Protein AF-T1HVT0-F1 (afdb_monomer_lite)

Structure (mmCIF, N/CA/C/O backbone):
data_AF-T1HVT0-F1
#
_entry.id   AF-T1HVT0-F1
#
loop_
_atom_site.group_PDB
_atom_site.id
_atom_site.type_symbol
_atom_site.label_atom_id
_atom_site.label_alt_id
_atom_site.label_comp_id
_atom_site.label_asym_id
_atom_site.label_entity_id
_atom_site.label_seq_id
_atom_site.pdbx_PDB_ins_code
_atom_site.Cartn_x
_atom_site.Cartn_y
_atom_site.Cartn_z
_atom_site.occupancy
_atom_site.B_iso_or_equiv
_atom_site.auth_seq_id
_atom_site.auth_comp_id
_atom_site.auth_asym_id
_atom_site.auth_atom_id
_atom_site.pdbx_PDB_model_num
ATOM 1 N N . MET A 1 1 ? -21.522 8.593 52.910 1.00 52.03 1 MET A N 1
ATOM 2 C CA . MET A 1 1 ? -20.693 7.923 51.879 1.00 52.03 1 MET A CA 1
ATOM 3 C C . MET A 1 1 ? -21.380 7.807 50.507 1.00 52.03 1 MET A C 1
ATOM 5 O O . MET A 1 1 ? -20.717 7.378 49.577 1.00 52.03 1 MET A O 1
ATOM 9 N N . ALA A 1 2 ? -22.657 8.192 50.345 1.00 56.47 2 ALA A N 1
ATOM 10 C CA . ALA A 1 2 ? -23.423 7.984 49.105 1.00 56.47 2 ALA A CA 1
ATOM 11 C C . ALA A 1 2 ? -23.402 9.163 48.102 1.00 56.47 2 ALA A C 1
ATOM 13 O O . ALA A 1 2 ? -23.843 8.998 46.971 1.00 56.47 2 ALA A O 1
ATOM 14 N N . ASP A 1 3 ? -22.865 10.330 48.475 1.00 56.50 3 ASP A N 1
ATOM 15 C CA . ASP A 1 3 ? -22.975 11.547 47.649 1.00 56.50 3 ASP A CA 1
ATOM 16 C C . ASP A 1 3 ? -21.786 11.838 46.720 1.00 56.50 3 ASP A C 1
ATOM 18 O O . ASP A 1 3 ? -21.879 12.718 45.872 1.00 56.50 3 ASP A O 1
ATOM 22 N N . LYS A 1 4 ? -20.670 11.098 46.806 1.00 54.44 4 LYS A N 1
ATOM 23 C CA . LYS A 1 4 ? -19.489 11.353 45.948 1.00 54.44 4 LYS A CA 1
ATOM 24 C C . LYS A 1 4 ? -19.511 10.657 44.582 1.00 54.44 4 LYS A C 1
ATOM 26 O O . LYS A 1 4 ? -18.590 10.849 43.800 1.00 54.44 4 LYS A O 1
ATOM 31 N N . ALA A 1 5 ? -20.545 9.877 44.273 1.00 56.41 5 ALA A N 1
ATOM 32 C CA . ALA A 1 5 ? -20.618 9.118 43.021 1.00 56.41 5 ALA A CA 1
ATOM 33 C C . ALA A 1 5 ? -21.060 9.951 41.799 1.00 56.41 5 ALA A C 1
ATOM 35 O O . ALA A 1 5 ? -21.020 9.450 40.680 1.00 56.41 5 ALA A O 1
ATOM 36 N N . LYS A 1 6 ? -21.500 11.203 41.990 1.00 55.41 6 LYS A N 1
ATOM 37 C CA . LYS A 1 6 ? -22.095 12.031 40.923 1.00 55.41 6 LYS A CA 1
ATOM 38 C C . LYS A 1 6 ? -21.105 12.924 40.154 1.00 55.41 6 LYS A C 1
ATOM 40 O O . LYS A 1 6 ? -21.521 13.567 39.203 1.00 55.41 6 LYS A O 1
ATOM 45 N N . GLU A 1 7 ? -19.817 12.927 40.506 1.00 60.69 7 GLU A N 1
ATOM 46 C CA . GLU A 1 7 ? -18.803 13.847 39.943 1.00 60.69 7 GLU A CA 1
ATOM 47 C C . GLU A 1 7 ? -17.620 13.118 39.264 1.00 60.69 7 GLU A C 1
ATOM 49 O O . GLU A 1 7 ? -16.540 13.680 39.096 1.00 60.69 7 GLU A O 1
ATOM 54 N N . GLU A 1 8 ? -17.779 11.850 38.869 1.00 64.31 8 GLU A N 1
ATOM 55 C CA . GLU A 1 8 ? -16.759 11.136 38.087 1.00 64.31 8 GLU A CA 1
ATOM 56 C C . GLU A 1 8 ? -17.145 11.118 3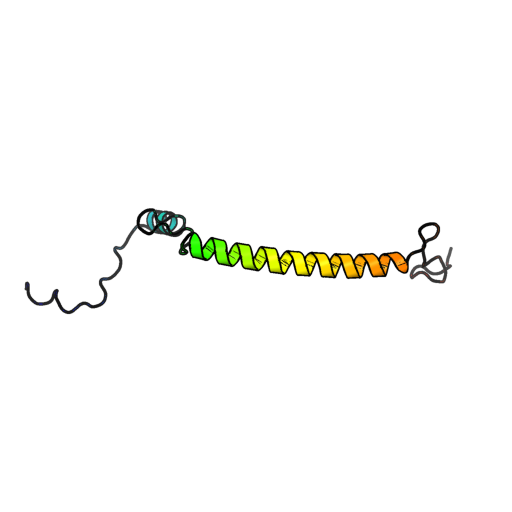6.600 1.00 64.31 8 GLU A C 1
ATOM 58 O O . GLU A 1 8 ? -17.838 10.223 36.124 1.00 64.31 8 GLU A O 1
ATOM 63 N N . PHE A 1 9 ? -16.662 12.110 35.841 1.00 71.81 9 PHE A N 1
ATOM 64 C CA . PHE A 1 9 ? -16.812 12.198 34.375 1.00 71.81 9 PHE A CA 1
ATOM 65 C C . PHE A 1 9 ? -16.175 11.008 33.623 1.00 71.81 9 PHE A C 1
ATOM 67 O O . PHE A 1 9 ? -16.460 10.773 32.451 1.00 71.81 9 PHE A O 1
ATOM 74 N N . TYR A 1 10 ? -15.313 10.237 34.294 1.00 73.06 10 TYR A N 1
ATOM 75 C CA . TYR A 1 10 ? -14.678 9.045 33.749 1.00 73.06 10 TYR A CA 1
ATOM 76 C C . TYR A 1 10 ? -14.599 7.942 34.804 1.00 73.06 10 TYR A C 1
ATOM 78 O 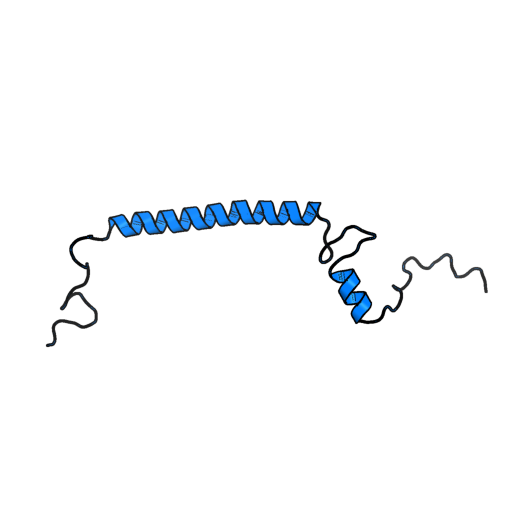O . TYR A 1 10 ? -13.780 7.991 35.722 1.00 73.06 10 TYR A O 1
ATOM 86 N N . THR A 1 11 ? -15.410 6.902 34.638 1.00 77.88 11 THR A N 1
ATOM 87 C CA . THR A 1 11 ? -15.225 5.648 35.366 1.00 77.88 11 THR A CA 1
ATOM 88 C C . THR A 1 11 ? -14.088 4.868 34.719 1.00 77.88 11 THR A C 1
ATOM 90 O O . THR A 1 11 ? -14.082 4.671 33.501 1.00 77.88 11 THR A O 1
ATOM 93 N N . ARG A 1 12 ? -13.130 4.384 35.517 1.00 72.94 12 ARG A N 1
ATOM 94 C CA . ARG A 1 12 ? -12.061 3.520 34.996 1.00 72.94 12 ARG A CA 1
ATOM 95 C C . ARG A 1 12 ? -12.690 2.287 34.337 1.00 72.94 12 ARG A C 1
ATOM 97 O O . ARG A 1 12 ? -13.579 1.689 34.947 1.00 72.94 12 ARG A O 1
ATOM 104 N N . PRO A 1 13 ? -12.234 1.877 33.141 1.00 75.56 13 PRO A N 1
ATOM 105 C CA . PRO A 1 13 ? -12.738 0.668 32.518 1.00 75.56 13 PRO A CA 1
ATOM 106 C C . PRO A 1 13 ? -12.492 -0.518 33.460 1.00 75.56 13 PRO A C 1
ATOM 108 O O . PRO A 1 13 ? -11.461 -0.557 34.148 1.00 75.56 13 PRO A O 1
ATOM 111 N N . PRO A 1 14 ? -13.429 -1.476 33.531 1.00 80.38 14 PRO A N 1
ATOM 112 C CA . PRO A 1 14 ? -13.269 -2.644 34.381 1.00 80.38 14 PRO A CA 1
ATOM 113 C C . PRO A 1 14 ? -11.968 -3.370 34.020 1.00 80.38 14 PRO A C 1
ATOM 115 O O . PRO A 1 14 ? -11.647 -3.551 32.844 1.00 80.38 14 PRO A O 1
ATOM 118 N N . LYS A 1 15 ? -11.198 -3.781 35.035 1.00 75.88 15 LYS A N 1
ATOM 119 C CA . LYS A 1 15 ? -9.977 -4.577 34.843 1.00 75.88 15 LYS A CA 1
ATOM 120 C C . LYS A 1 15 ? -10.363 -5.978 34.365 1.00 75.88 15 LYS A C 1
ATOM 122 O O . LYS A 1 15 ? -10.549 -6.888 35.165 1.00 75.88 15 LYS A O 1
ATOM 127 N N . VAL A 1 16 ? -10.505 -6.134 33.057 1.00 83.88 16 VAL A N 1
ATOM 128 C CA . VAL A 1 16 ? -10.685 -7.425 32.393 1.00 83.88 16 VAL A CA 1
ATOM 129 C C . VAL A 1 16 ? -9.328 -8.110 32.201 1.00 83.88 16 VAL A C 1
ATOM 131 O O . VAL A 1 16 ? -8.306 -7.457 31.984 1.00 83.88 16 VAL A O 1
ATOM 134 N N . GLY A 1 17 ? -9.296 -9.440 32.323 1.00 88.44 17 GLY A N 1
ATOM 135 C CA . GLY A 1 17 ? -8.074 -10.217 32.096 1.00 88.44 17 GLY A CA 1
ATOM 136 C C . GLY A 1 17 ? -7.569 -10.058 30.658 1.00 88.44 17 GLY A C 1
ATOM 137 O O . GLY A 1 17 ? -8.374 -9.939 29.737 1.00 88.44 17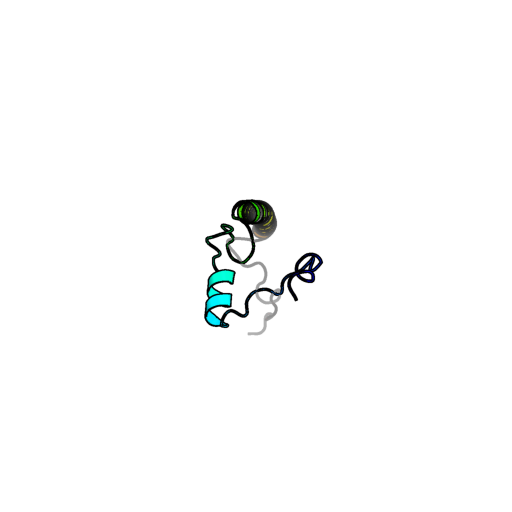 GLY A O 1
ATOM 138 N N . GLY A 1 18 ? -6.248 -10.099 30.447 1.00 85.12 18 GLY A N 1
ATOM 139 C CA . GLY A 1 18 ? -5.625 -9.772 29.152 1.00 85.12 18 GLY A CA 1
ATOM 140 C C . GLY A 1 18 ? -6.190 -10.539 27.948 1.00 85.12 18 GLY A C 1
ATOM 141 O O . GLY A 1 18 ? -6.348 -9.969 26.871 1.00 85.12 18 GLY A O 1
ATOM 142 N N . TRP A 1 19 ? -6.587 -11.801 28.138 1.00 86.75 19 TRP A N 1
ATOM 143 C CA . TRP A 1 19 ? -7.225 -12.606 27.092 1.00 86.75 19 TRP A CA 1
ATOM 144 C C . TRP A 1 19 ? -8.641 -12.137 26.729 1.00 86.75 19 TRP A C 1
ATOM 146 O O . TRP A 1 19 ? -9.020 -12.151 25.560 1.00 86.75 19 TRP A O 1
ATOM 156 N N . GLN A 1 20 ? -9.419 -11.693 27.718 1.00 84.88 20 GLN A N 1
ATOM 157 C CA . GLN A 1 20 ? -10.752 -11.131 27.485 1.00 84.88 20 GLN A CA 1
ATOM 158 C C . GLN A 1 20 ? -10.641 -9.772 26.790 1.00 84.88 20 GLN A C 1
ATOM 160 O O . GLN A 1 20 ? -11.341 -9.534 25.813 1.00 84.88 20 GLN A O 1
ATOM 165 N N . SER A 1 21 ? -9.682 -8.934 27.198 1.00 85.12 21 SER A N 1
ATOM 166 C CA . SER A 1 21 ? -9.382 -7.670 26.514 1.00 85.12 21 SER A CA 1
ATOM 167 C C . SER A 1 21 ? -9.016 -7.877 25.046 1.00 85.12 21 SER A C 1
ATOM 169 O O . SER A 1 21 ? -9.496 -7.144 24.188 1.00 85.12 21 SER A O 1
ATOM 171 N N . PHE A 1 22 ? -8.194 -8.887 24.743 1.00 87.81 22 PHE A N 1
ATOM 172 C CA . PHE A 1 22 ? -7.813 -9.204 23.368 1.00 87.81 22 PHE A CA 1
ATOM 173 C C . PHE A 1 22 ? -9.009 -9.672 22.529 1.00 87.81 22 PHE A C 1
ATOM 175 O O . PHE A 1 22 ? -9.183 -9.214 21.402 1.00 87.81 22 PHE A O 1
ATOM 182 N N . LYS A 1 23 ? -9.867 -10.536 23.087 1.00 87.81 23 LYS A N 1
ATOM 183 C CA . LYS A 1 23 ? -11.097 -10.976 22.415 1.00 87.81 23 LYS A CA 1
ATOM 184 C C . LYS A 1 23 ? -12.031 -9.807 22.109 1.00 87.81 23 LYS A C 1
ATOM 186 O O . LYS A 1 23 ? -12.465 -9.683 20.969 1.00 87.81 23 LYS A O 1
ATOM 191 N N . THR A 1 24 ? -12.271 -8.930 23.085 1.00 86.38 24 THR A N 1
ATOM 192 C CA . THR A 1 24 ? -13.103 -7.730 22.904 1.00 86.38 24 THR A CA 1
ATOM 193 C C . THR A 1 24 ? -12.480 -6.740 21.919 1.00 86.38 24 THR A C 1
ATOM 195 O O . THR A 1 24 ? -13.200 -6.084 21.172 1.00 86.38 24 THR A O 1
ATOM 198 N N . PHE A 1 25 ? -11.149 -6.632 21.878 1.00 86.88 25 PHE A N 1
ATOM 199 C CA . PHE A 1 25 ? -10.446 -5.807 20.893 1.00 86.88 25 PHE A CA 1
ATOM 200 C C . PHE A 1 25 ? -10.607 -6.346 19.465 1.00 86.88 25 PHE A C 1
ATOM 202 O O . PHE A 1 25 ? -10.858 -5.572 18.541 1.00 86.88 25 PHE A O 1
ATOM 209 N N . LEU A 1 26 ? -10.473 -7.665 19.283 1.00 91.12 26 LEU A N 1
ATOM 210 C CA . LEU A 1 26 ? -10.643 -8.310 17.984 1.00 91.12 26 LEU A CA 1
ATOM 211 C C . LEU A 1 26 ? -12.077 -8.140 17.477 1.00 91.12 26 LEU A C 1
ATOM 213 O O . LEU A 1 26 ? -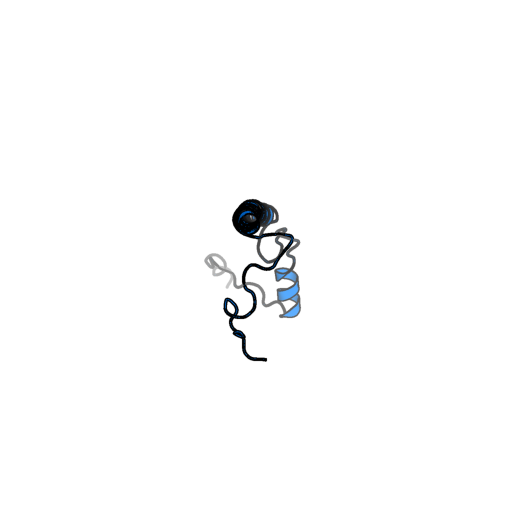12.285 -7.700 16.347 1.00 91.12 26 LEU A O 1
ATOM 217 N N . TRP A 1 27 ? -13.054 -8.448 18.330 1.00 90.25 27 TRP A N 1
ATOM 218 C CA . TRP A 1 27 ? -14.469 -8.321 18.021 1.00 90.25 27 TRP A CA 1
ATOM 219 C C . TRP A 1 27 ? -15.260 -7.866 19.247 1.00 90.25 27 TRP A C 1
ATOM 221 O O . TRP A 1 27 ? -15.357 -8.576 20.249 1.00 90.25 27 TRP A O 1
ATOM 231 N N . ASN A 1 28 ? -15.881 -6.695 19.136 1.00 87.75 28 ASN A N 1
ATOM 232 C CA . ASN A 1 28 ? -16.795 -6.178 20.140 1.00 87.75 28 ASN A CA 1
ATOM 233 C C . ASN A 1 28 ? -18.239 -6.303 19.633 1.00 87.75 28 ASN A C 1
ATOM 235 O O . ASN A 1 28 ? -18.698 -5.468 18.852 1.00 87.75 28 ASN A O 1
ATOM 239 N N . SER A 1 29 ? -18.958 -7.330 20.098 1.00 84.44 29 SER A N 1
ATOM 240 C CA . SER A 1 29 ? -20.367 -7.569 19.745 1.00 84.44 29 SER A CA 1
ATOM 241 C C . SER A 1 29 ? -21.321 -6.480 20.246 1.00 84.44 29 SER A C 1
ATOM 243 O O . SER A 1 29 ? -22.380 -6.294 19.658 1.00 84.44 29 SER A O 1
ATOM 245 N N . GLU A 1 30 ? -20.976 -5.758 21.317 1.00 83.88 30 GLU A N 1
ATOM 246 C CA . GLU A 1 30 ? -21.842 -4.720 21.898 1.00 83.88 30 GLU A CA 1
ATOM 247 C C . GLU A 1 30 ? -21.863 -3.465 21.023 1.00 83.88 30 GLU A C 1
ATOM 249 O O . GLU A 1 30 ? -22.908 -2.864 20.790 1.00 83.88 30 GLU A O 1
ATOM 254 N N . THR A 1 31 ? -20.696 -3.081 20.502 1.00 83.69 31 THR A N 1
ATOM 255 C CA . THR A 1 31 ? -20.536 -1.886 19.658 1.00 83.69 31 THR A CA 1
ATOM 256 C C . THR A 1 31 ? -20.460 -2.202 18.163 1.00 83.69 31 THR A C 1
ATOM 258 O O . THR A 1 31 ? -20.389 -1.280 17.349 1.00 83.69 31 THR A O 1
ATOM 261 N N . ASN A 1 32 ? -20.491 -3.487 17.787 1.00 84.38 32 ASN A N 1
ATOM 262 C CA . ASN A 1 32 ? -20.288 -3.982 16.421 1.00 84.38 32 ASN A CA 1
ATOM 263 C C . ASN A 1 32 ? -19.009 -3.418 15.777 1.00 84.38 32 ASN A C 1
ATOM 265 O O . ASN A 1 32 ? -18.995 -2.964 14.626 1.00 84.38 32 ASN A O 1
ATOM 269 N N . GLN A 1 33 ? -17.926 -3.410 16.557 1.00 90.81 33 GLN A N 1
ATOM 270 C CA . GLN A 1 33 ? -16.615 -2.950 16.117 1.00 90.81 33 GLN A CA 1
ATOM 271 C C . GLN A 1 33 ? -15.682 -4.137 15.905 1.00 90.81 33 GLN A C 1
ATOM 273 O O . GLN A 1 33 ? -15.514 -4.984 16.781 1.00 90.81 33 GLN A O 1
ATOM 278 N N . PHE A 1 34 ? -15.035 -4.155 14.745 1.00 90.06 34 PHE A N 1
ATOM 279 C CA . PHE A 1 34 ? -13.966 -5.087 14.419 1.00 90.06 34 PHE A CA 1
ATOM 280 C C . PHE A 1 34 ? -12.634 -4.344 14.488 1.00 90.06 34 PHE A C 1
ATOM 282 O O . PHE A 1 34 ? -12.480 -3.303 13.839 1.00 90.06 34 PHE A O 1
ATOM 289 N N . LEU A 1 35 ? -11.687 -4.846 15.290 1.00 90.56 35 LEU A N 1
ATOM 290 C CA . LEU A 1 35 ? -10.378 -4.211 15.516 1.00 90.56 35 LEU A CA 1
ATOM 291 C C . LEU A 1 35 ? -10.489 -2.716 15.888 1.00 90.56 35 LEU A C 1
ATOM 293 O O . LEU A 1 35 ? -9.739 -1.870 15.398 1.00 90.56 35 LEU A O 1
ATOM 297 N N . GLY A 1 36 ? -11.480 -2.375 16.717 1.00 86.06 36 GLY A N 1
ATOM 298 C CA . GLY A 1 36 ? -11.713 -1.004 17.184 1.00 86.06 36 GLY A CA 1
ATOM 299 C C . GLY A 1 36 ? -12.306 -0.037 16.149 1.00 86.06 36 GLY A C 1
ATOM 300 O O . GLY A 1 36 ? -12.267 1.174 16.363 1.00 86.06 36 GLY A O 1
ATOM 301 N N . ARG A 1 37 ? -12.848 -0.524 15.022 1.00 89.00 37 ARG A N 1
ATOM 302 C CA . ARG A 1 37 ? -13.569 0.310 14.042 1.00 89.00 37 ARG A CA 1
ATOM 303 C C . ARG A 1 37 ? -14.902 -0.308 13.644 1.00 89.00 37 ARG A C 1
ATOM 305 O O . ARG A 1 37 ? -15.050 -1.525 13.578 1.00 89.00 37 ARG A O 1
ATOM 312 N N . THR A 1 38 ? -15.878 0.541 13.336 1.00 92.75 38 THR A N 1
ATOM 313 C CA . THR A 1 38 ? -17.179 0.094 12.823 1.00 92.75 38 THR A CA 1
ATOM 314 C C . THR A 1 38 ? -17.052 -0.431 11.395 1.00 92.75 38 THR A C 1
ATOM 316 O O . THR A 1 38 ? -16.188 0.011 10.630 1.00 92.75 38 THR A O 1
ATOM 319 N N . PHE A 1 39 ? -17.957 -1.327 10.998 1.00 88.88 39 PHE A N 1
ATOM 320 C CA . PHE A 1 39 ? -18.008 -1.857 9.630 1.00 88.88 39 PHE A CA 1
ATOM 321 C C . PHE A 1 39 ? -18.095 -0.747 8.566 1.00 88.88 39 PHE A C 1
ATOM 323 O O . PHE A 1 39 ? -17.419 -0.802 7.543 1.00 88.88 39 PHE A O 1
ATOM 330 N N . ALA A 1 40 ? -18.853 0.320 8.838 1.00 90.50 40 ALA A N 1
ATOM 331 C CA . ALA A 1 40 ? -18.951 1.469 7.939 1.00 90.50 40 ALA A CA 1
ATOM 332 C C . ALA A 1 40 ? -17.612 2.211 7.764 1.00 90.50 40 ALA A C 1
ATOM 334 O O . ALA A 1 40 ? -17.316 2.701 6.676 1.00 90.50 40 ALA A O 1
ATOM 335 N N . SER A 1 41 ? -16.791 2.305 8.816 1.00 93.75 41 SER A N 1
ATOM 336 C CA . SER A 1 41 ? -15.441 2.873 8.715 1.00 93.75 41 SER A CA 1
ATOM 337 C C . SER A 1 41 ? -14.520 1.958 7.905 1.00 93.75 41 SER A C 1
ATOM 339 O O . SER A 1 41 ? -13.828 2.436 7.008 1.00 93.75 41 SER A O 1
ATOM 341 N N . TRP A 1 42 ? -14.580 0.646 8.152 1.00 94.50 42 TRP A N 1
ATOM 342 C CA . TRP A 1 42 ? -13.858 -0.362 7.372 1.00 94.50 42 TRP A CA 1
ATOM 343 C C . TRP A 1 42 ? -14.187 -0.298 5.881 1.00 94.50 42 TRP A C 1
ATOM 345 O O . TRP A 1 42 ? -13.273 -0.241 5.063 1.00 94.50 42 TRP A O 1
ATOM 355 N N . ALA A 1 43 ? -15.470 -0.227 5.527 1.00 94.88 43 ALA A N 1
ATOM 356 C CA . ALA A 1 43 ? -15.911 -0.139 4.139 1.00 94.88 43 ALA A CA 1
ATOM 357 C C . ALA A 1 43 ? -15.334 1.092 3.422 1.00 94.88 43 ALA A C 1
ATOM 359 O O . ALA A 1 43 ? -14.860 0.980 2.295 1.00 94.88 43 ALA A O 1
ATOM 360 N N . LYS A 1 44 ? -15.303 2.257 4.085 1.00 95.69 44 LYS A N 1
ATOM 361 C CA . LYS A 1 44 ? -14.715 3.487 3.521 1.00 95.69 44 LYS A CA 1
ATOM 362 C C . LYS A 1 44 ? -13.216 3.343 3.264 1.00 95.69 44 LYS A C 1
ATOM 364 O O . LYS A 1 44 ? -12.736 3.758 2.214 1.00 95.69 44 LYS A O 1
ATOM 369 N N . ILE A 1 45 ? -12.487 2.754 4.213 1.00 96.00 45 ILE A N 1
ATOM 370 C CA . ILE A 1 45 ? -11.041 2.524 4.096 1.00 96.00 45 ILE A CA 1
ATOM 371 C C . ILE A 1 45 ? -10.761 1.559 2.947 1.00 96.00 45 ILE A C 1
ATOM 373 O O . ILE A 1 45 ? -9.937 1.854 2.087 1.00 96.00 45 ILE A O 1
ATOM 377 N N . LEU A 1 46 ? -11.474 0.432 2.906 1.00 96.25 46 LEU A N 1
ATOM 378 C CA . LEU A 1 46 ? -11.324 -0.561 1.848 1.00 96.25 46 LEU A CA 1
ATOM 379 C C . LEU A 1 46 ? -11.631 0.037 0.477 1.00 96.25 46 LEU A C 1
ATOM 381 O O . LEU A 1 46 ? -10.831 -0.128 -0.436 1.00 96.25 46 LEU A O 1
ATOM 385 N N . LEU A 1 47 ? -12.727 0.786 0.342 1.00 97.25 47 LEU A N 1
ATOM 386 C CA . LEU A 1 47 ? -13.079 1.459 -0.907 1.00 97.25 47 LEU A CA 1
ATOM 387 C C . LEU A 1 47 ? -11.973 2.419 -1.365 1.00 97.25 47 LEU A C 1
ATOM 389 O O . LEU A 1 47 ? -11.570 2.383 -2.525 1.00 97.25 47 LEU A O 1
ATOM 393 N N . PHE A 1 48 ? -11.458 3.247 -0.452 1.00 96.94 48 PHE A N 1
ATOM 394 C CA . PHE A 1 48 ? -10.359 4.163 -0.748 1.00 96.94 48 PHE A CA 1
ATOM 395 C C . PHE A 1 48 ? -9.120 3.415 -1.254 1.00 96.94 48 PHE A C 1
ATOM 397 O O . PHE A 1 48 ? -8.579 3.765 -2.303 1.00 96.94 48 PHE A O 1
ATOM 404 N N . TYR A 1 49 ? -8.695 2.367 -0.543 1.00 97.62 49 TYR A N 1
ATOM 405 C CA . TYR A 1 49 ? -7.509 1.604 -0.921 1.00 97.62 49 TYR A CA 1
ATOM 406 C C . TYR A 1 49 ? -7.701 0.839 -2.225 1.00 97.62 49 TYR A C 1
ATOM 408 O O . TYR A 1 49 ? -6.777 0.808 -3.028 1.00 97.62 49 TYR A O 1
ATOM 416 N N . VAL A 1 50 ? -8.882 0.278 -2.481 1.00 98.38 50 VAL A N 1
ATOM 417 C CA . VAL A 1 50 ? -9.179 -0.369 -3.764 1.00 98.38 50 VAL A CA 1
ATOM 418 C C . VAL A 1 50 ? -9.000 0.630 -4.905 1.00 98.38 50 VAL A C 1
ATOM 420 O O . VAL A 1 50 ? -8.185 0.383 -5.787 1.00 98.38 50 VAL A O 1
ATOM 423 N N . CYS A 1 51 ? -9.661 1.791 -4.853 1.00 98.06 51 CYS A N 1
ATOM 424 C CA . CYS A 1 51 ? -9.533 2.809 -5.900 1.00 98.06 51 CYS A CA 1
ATOM 425 C C . CYS A 1 51 ? -8.085 3.291 -6.071 1.00 98.06 51 CYS A C 1
ATOM 427 O O . CYS A 1 51 ? -7.590 3.410 -7.193 1.00 98.06 51 CYS A O 1
ATOM 429 N N . PHE A 1 52 ? -7.392 3.541 -4.959 1.00 98.06 52 PHE A N 1
ATOM 430 C CA . PHE A 1 52 ? -6.002 3.979 -4.965 1.00 98.06 52 PHE A CA 1
ATOM 431 C C . PHE A 1 52 ? -5.075 2.939 -5.609 1.00 98.06 52 PHE A C 1
ATOM 433 O O . PHE A 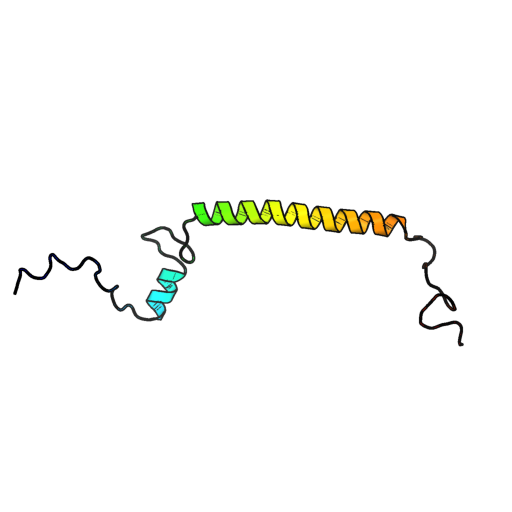1 52 ? -4.314 3.265 -6.522 1.00 98.06 52 PHE A O 1
ATOM 440 N N . TYR A 1 53 ? -5.169 1.676 -5.187 1.00 98.12 53 TYR A N 1
ATOM 441 C CA . TYR A 1 53 ? -4.331 0.604 -5.718 1.00 98.12 53 TYR A CA 1
ATOM 442 C C . TYR A 1 53 ? -4.676 0.255 -7.164 1.00 98.12 53 TYR A C 1
ATOM 444 O O . TYR A 1 53 ? -3.762 -0.051 -7.922 1.00 98.12 53 TYR A O 1
ATOM 452 N N . THR A 1 54 ? -5.934 0.369 -7.602 1.00 98.44 54 THR A N 1
ATOM 453 C CA . THR A 1 54 ? -6.277 0.228 -9.026 1.00 98.44 54 THR A CA 1
ATOM 454 C C . THR A 1 54 ? -5.559 1.275 -9.879 1.00 98.44 54 THR A C 1
ATOM 456 O O . THR A 1 54 ? -5.017 0.933 -10.931 1.00 98.44 54 THR A O 1
ATOM 459 N N . GLY A 1 55 ? -5.491 2.530 -9.421 1.00 98.06 55 GLY A N 1
ATOM 460 C CA . GLY A 1 55 ? -4.722 3.578 -10.096 1.00 98.06 55 GLY A CA 1
ATOM 461 C C . GLY A 1 55 ? -3.223 3.272 -10.137 1.00 98.06 55 GLY A C 1
ATOM 462 O O . GLY A 1 55 ? -2.599 3.378 -11.189 1.00 98.06 55 GLY A O 1
ATOM 463 N N . LEU A 1 56 ? -2.659 2.813 -9.018 1.00 98.25 56 LEU A N 1
ATOM 464 C CA . LEU A 1 56 ? -1.245 2.438 -8.895 1.00 98.25 56 LEU A CA 1
ATOM 465 C C . LEU A 1 56 ? -0.871 1.275 -9.825 1.00 98.25 56 LEU A C 1
ATOM 467 O O . LEU A 1 56 ? 0.139 1.331 -10.524 1.00 98.25 56 LEU A O 1
ATOM 471 N N . ILE A 1 57 ? -1.726 0.253 -9.874 1.00 98.44 57 ILE A N 1
ATOM 472 C CA . ILE A 1 57 ? -1.595 -0.895 -10.772 1.00 98.44 57 ILE A CA 1
ATOM 473 C C . ILE A 1 57 ? -1.684 -0.429 -12.227 1.00 98.44 57 ILE A C 1
ATOM 475 O O . ILE A 1 57 ? -0.821 -0.774 -13.026 1.00 98.44 57 ILE A O 1
ATOM 479 N N . SER A 1 58 ? -2.671 0.402 -12.568 1.00 98.38 58 SER A N 1
ATOM 480 C CA . SER A 1 58 ? -2.842 0.924 -13.931 1.00 98.38 58 SER A CA 1
ATOM 481 C C . SER A 1 58 ? -1.643 1.761 -14.377 1.00 98.38 58 SER A C 1
ATOM 483 O O . SER A 1 58 ? -1.171 1.610 -15.500 1.00 98.38 58 SER A O 1
ATOM 485 N N . PHE A 1 59 ? -1.108 2.601 -13.490 1.00 98.12 59 PHE A N 1
ATOM 486 C CA . PHE A 1 59 ? 0.097 3.383 -13.748 1.00 98.12 59 PHE A CA 1
ATOM 487 C C . PHE A 1 59 ? 1.311 2.482 -13.994 1.00 98.12 59 PHE A C 1
ATOM 489 O O . PHE A 1 59 ? 2.016 2.653 -14.987 1.00 98.12 59 PHE A O 1
ATOM 496 N N . PHE A 1 60 ? 1.519 1.476 -13.140 1.00 98.12 60 PHE A N 1
ATOM 497 C CA . PHE A 1 60 ? 2.595 0.503 -13.311 1.00 98.12 60 PHE A CA 1
ATOM 498 C C . PHE A 1 60 ? 2.465 -0.282 -14.624 1.00 98.12 60 PHE A C 1
ATOM 500 O O . PHE A 1 60 ? 3.434 -0.392 -15.372 1.00 98.12 60 PHE A O 1
ATOM 507 N N . PHE A 1 61 ? 1.266 -0.774 -14.948 1.00 98.25 61 PHE A N 1
ATOM 508 C CA . PHE A 1 61 ? 1.006 -1.445 -16.223 1.00 98.25 61 PHE A CA 1
ATOM 509 C C . PHE A 1 61 ? 1.204 -0.512 -17.419 1.00 98.25 61 PHE A C 1
ATOM 511 O O . PHE A 1 61 ? 1.726 -0.954 -18.436 1.00 98.25 61 PHE A O 1
ATOM 518 N N . GLY A 1 62 ? 0.855 0.771 -17.302 1.00 98.06 62 GLY A N 1
ATOM 519 C CA . GLY A 1 62 ? 1.131 1.779 -18.325 1.00 98.06 62 GLY A CA 1
ATOM 520 C C . GLY A 1 62 ? 2.630 1.954 -18.576 1.00 98.06 62 GLY A C 1
ATOM 521 O O . GLY A 1 62 ? 3.069 1.907 -19.723 1.00 98.06 62 GLY A O 1
ATOM 522 N N . LEU A 1 63 ? 3.435 2.070 -17.513 1.00 97.75 63 LEU A N 1
ATOM 523 C CA . LEU A 1 63 ? 4.898 2.113 -17.627 1.00 97.75 63 LEU A CA 1
ATOM 524 C C . LEU A 1 63 ? 5.460 0.828 -18.243 1.00 97.75 63 LEU A C 1
ATOM 526 O O . LEU A 1 63 ? 6.335 0.889 -19.105 1.00 97.75 63 LEU A O 1
ATOM 530 N N . MET A 1 64 ? 4.935 -0.329 -17.839 1.00 97.56 64 MET A N 1
ATOM 531 C CA . MET A 1 64 ? 5.339 -1.617 -18.392 1.00 97.56 64 MET A CA 1
ATOM 532 C C . MET A 1 64 ? 4.993 -1.722 -19.885 1.00 97.56 64 MET A C 1
ATOM 534 O O . MET A 1 64 ? 5.820 -2.156 -20.680 1.00 97.56 64 MET A O 1
ATOM 538 N N . ALA A 1 65 ? 3.805 -1.272 -20.295 1.00 96.75 65 ALA A N 1
ATOM 539 C CA . ALA A 1 65 ? 3.387 -1.251 -21.694 1.00 96.75 65 ALA A CA 1
ATOM 540 C C . ALA A 1 65 ? 4.290 -0.349 -22.548 1.00 96.75 65 ALA A C 1
ATOM 542 O O . ALA A 1 65 ? 4.690 -0.746 -23.640 1.00 96.75 65 ALA A O 1
ATOM 543 N N . LEU A 1 66 ? 4.665 0.830 -22.038 1.00 96.69 66 LEU A N 1
ATOM 544 C CA . LEU A 1 66 ? 5.640 1.704 -22.699 1.00 96.69 66 LEU A CA 1
ATOM 545 C C . LEU A 1 66 ? 7.016 1.040 -22.800 1.00 96.69 66 LEU A C 1
ATOM 547 O O . LEU A 1 66 ? 7.649 1.093 -23.850 1.00 96.69 66 LEU A O 1
ATOM 551 N N . PHE A 1 67 ? 7.469 0.370 -21.742 1.00 95.25 67 PHE A N 1
ATOM 552 C CA . PHE A 1 67 ? 8.727 -0.369 -21.756 1.00 95.25 67 PHE A CA 1
ATOM 553 C C . PHE A 1 67 ? 8.729 -1.489 -22.807 1.00 95.25 67 PHE A C 1
ATOM 555 O O . PHE A 1 67 ? 9.706 -1.621 -23.545 1.00 95.25 67 PHE A O 1
ATOM 562 N N . TYR A 1 68 ? 7.627 -2.230 -22.955 1.00 95.38 68 TYR A N 1
ATOM 563 C CA . TYR A 1 68 ? 7.492 -3.265 -23.985 1.00 95.38 68 TYR A CA 1
ATOM 564 C C . TYR A 1 68 ? 7.603 -2.723 -25.413 1.00 95.38 68 TYR A C 1
ATOM 566 O O . TYR A 1 68 ? 8.120 -3.427 -26.273 1.00 95.38 68 TYR A O 1
ATOM 574 N N . GLN A 1 69 ? 7.213 -1.470 -25.674 1.00 93.56 69 GLN A N 1
ATOM 575 C CA . GLN A 1 69 ? 7.432 -0.846 -26.988 1.00 93.56 69 GLN A CA 1
ATOM 576 C C . GLN A 1 69 ? 8.921 -0.626 -27.303 1.00 93.56 69 GLN A C 1
ATOM 578 O O . GLN A 1 69 ? 9.284 -0.427 -28.457 1.00 93.56 69 GLN A O 1
ATOM 583 N N . THR A 1 70 ? 9.791 -0.654 -26.290 1.00 92.00 70 THR A N 1
ATOM 584 C CA . THR A 1 70 ? 11.243 -0.479 -26.451 1.00 92.00 70 THR A CA 1
ATOM 585 C C . THR A 1 70 ? 12.012 -1.797 -26.581 1.00 92.00 70 THR A C 1
ATOM 587 O O . THR A 1 70 ? 13.238 -1.767 -26.736 1.00 92.00 70 THR A O 1
ATOM 590 N N . ILE A 1 71 ? 11.316 -2.938 -26.495 1.00 91.50 71 ILE A N 1
ATOM 591 C CA . ILE A 1 71 ? 11.884 -4.287 -26.584 1.00 91.50 71 ILE A CA 1
ATOM 592 C C . ILE A 1 71 ? 11.651 -4.860 -27.985 1.00 91.50 71 ILE A C 1
ATOM 594 O O . ILE A 1 71 ? 10.547 -4.801 -28.518 1.00 91.50 71 ILE A O 1
ATOM 598 N N . ASP A 1 72 ? 12.693 -5.467 -28.551 1.00 89.44 72 ASP A N 1
ATOM 599 C CA . ASP A 1 72 ? 12.570 -6.392 -29.677 1.00 89.44 72 ASP A CA 1
ATOM 600 C C . ASP A 1 72 ? 12.242 -7.798 -29.140 1.00 89.44 72 ASP A C 1
ATOM 602 O O . ASP A 1 72 ? 12.901 -8.299 -28.228 1.00 89.44 72 ASP A O 1
ATOM 606 N N . PHE A 1 73 ? 11.198 -8.429 -29.684 1.00 90.62 73 PHE A N 1
ATOM 607 C CA . PHE A 1 73 ? 10.750 -9.769 -29.284 1.00 90.62 73 PHE A CA 1
ATOM 608 C C . PHE A 1 73 ? 11.584 -10.904 -29.888 1.00 90.62 73 PHE A C 1
ATOM 610 O O . PHE A 1 73 ? 11.450 -12.051 -29.465 1.00 90.62 73 PHE A O 1
ATOM 617 N N . THR A 1 74 ? 12.412 -10.606 -30.887 1.00 91.94 74 THR A N 1
ATOM 618 C CA . THR A 1 74 ? 13.205 -11.603 -31.612 1.00 91.94 74 THR A CA 1
ATOM 619 C C . THR A 1 74 ? 14.641 -11.666 -31.122 1.00 91.94 74 THR A C 1
ATOM 621 O O . THR A 1 74 ? 15.203 -12.758 -31.028 1.00 91.94 74 THR A O 1
ATOM 624 N N . THR A 1 75 ? 15.230 -10.523 -30.763 1.00 88.44 75 THR A N 1
ATOM 625 C CA . THR A 1 75 ? 16.613 -10.464 -30.295 1.00 88.44 75 THR A CA 1
ATOM 626 C C . THR A 1 75 ? 16.769 -9.597 -29.043 1.00 88.44 75 THR A C 1
ATOM 628 O O . THR A 1 75 ? 16.147 -8.542 -28.923 1.00 88.44 75 THR A O 1
ATOM 631 N N . PRO A 1 76 ? 17.601 -10.013 -28.068 1.00 89.38 76 PRO A N 1
ATOM 632 C CA . PRO A 1 76 ? 17.836 -9.215 -26.873 1.00 89.38 76 PRO A CA 1
ATOM 633 C C . PRO A 1 76 ? 18.614 -7.940 -27.210 1.00 89.38 76 PRO A C 1
ATOM 635 O O . PRO A 1 76 ? 19.593 -7.971 -27.954 1.00 89.38 76 PRO A O 1
ATOM 638 N N . LYS A 1 77 ? 18.209 -6.820 -26.603 1.00 85.88 77 LYS A N 1
ATOM 639 C CA . LYS A 1 77 ? 18.773 -5.485 -26.865 1.00 85.88 77 LYS A CA 1
ATOM 640 C C . LYS A 1 77 ? 20.268 -5.359 -26.551 1.00 85.88 77 LYS A C 1
ATOM 642 O O . LYS A 1 77 ? 20.983 -4.650 -27.249 1.00 85.88 77 LYS A O 1
ATOM 647 N N . TRP A 1 78 ? 20.734 -6.017 -25.493 1.00 87.25 78 TRP A N 1
ATOM 648 C CA . TRP A 1 78 ? 22.119 -5.924 -25.034 1.00 87.25 78 TRP A CA 1
ATOM 649 C C . TRP A 1 78 ? 22.812 -7.270 -25.224 1.00 87.25 78 TRP A C 1
ATOM 651 O O . TRP A 1 78 ? 22.590 -8.202 -24.453 1.00 87.25 78 TRP A O 1
ATOM 661 N N . GLN A 1 79 ? 23.645 -7.369 -26.259 1.00 85.69 79 GLN A N 1
ATOM 662 C CA . GLN A 1 79 ? 24.414 -8.571 -26.584 1.00 85.69 79 GLN A CA 1
ATOM 663 C C . GLN A 1 79 ? 25.911 -8.272 -26.582 1.00 85.69 79 GLN A C 1
ATOM 665 O O . GLN A 1 79 ? 26.341 -7.210 -27.032 1.00 85.69 79 GLN A O 1
ATOM 670 N N . GLN A 1 80 ? 26.694 -9.236 -26.091 1.00 84.56 80 GLN A N 1
ATOM 671 C CA . GLN A 1 80 ? 28.153 -9.279 -26.197 1.00 84.56 80 GLN A CA 1
ATOM 672 C C . GLN A 1 80 ? 28.826 -7.958 -25.773 1.00 84.56 80 GLN A C 1
ATOM 674 O O . GLN A 1 80 ? 28.723 -7.572 -24.612 1.00 84.56 80 GLN A O 1
ATOM 679 N N . SER A 1 81 ? 29.465 -7.225 -26.690 1.00 77.31 81 SER A N 1
ATOM 680 C CA . SER A 1 81 ? 30.163 -5.963 -26.396 1.00 77.31 81 SER A CA 1
ATOM 681 C C . SER A 1 81 ? 29.248 -4.838 -25.899 1.00 77.31 81 SER A C 1
ATOM 683 O O . SER A 1 81 ? 29.726 -3.918 -25.244 1.00 77.31 81 SER A O 1
ATOM 685 N N . SER A 1 82 ? 27.944 -4.904 -26.178 1.00 83.19 82 SER A N 1
ATOM 686 C CA . SER A 1 82 ? 26.942 -3.977 -25.634 1.00 83.19 82 SER A CA 1
ATOM 687 C C . SER A 1 82 ? 26.346 -4.452 -24.301 1.00 83.19 82 SER A C 1
ATOM 689 O O . SER A 1 82 ? 25.528 -3.754 -23.710 1.00 83.19 82 SER A O 1
ATOM 691 N N . SER A 1 83 ? 26.727 -5.640 -23.831 1.00 83.12 83 SER A N 1
ATOM 692 C CA . SER A 1 83 ? 26.345 -6.193 -22.532 1.00 83.12 83 SER A CA 1
ATOM 693 C C . SER A 1 83 ? 27.455 -5.983 -21.500 1.00 83.12 83 SER A C 1
ATOM 695 O O . SER A 1 83 ? 28.622 -5.799 -21.840 1.00 83.12 83 SER A O 1
ATOM 697 N N . LEU A 1 84 ? 27.097 -6.069 -20.217 1.00 83.19 84 LEU A N 1
ATOM 698 C CA . LEU A 1 84 ? 28.030 -5.937 -19.095 1.00 83.19 84 LEU A CA 1
ATOM 699 C C . LEU A 1 84 ? 29.157 -6.990 -19.128 1.00 83.19 84 LEU A C 1
ATOM 701 O O . LEU A 1 84 ? 30.245 -6.736 -18.625 1.00 83.19 84 LEU A O 1
ATOM 705 N N . ILE A 1 85 ? 28.899 -8.163 -19.719 1.00 81.62 85 ILE A N 1
ATOM 706 C CA . ILE A 1 85 ? 29.871 -9.265 -19.824 1.00 81.62 85 ILE A CA 1
ATOM 707 C C . ILE A 1 85 ? 30.967 -8.984 -20.875 1.00 81.62 85 ILE A C 1
ATOM 709 O O . ILE A 1 85 ? 32.033 -9.594 -20.836 1.00 81.62 85 ILE A O 1
ATOM 713 N N . GLY A 1 86 ? 30.719 -8.051 -21.804 1.00 79.38 86 GLY A N 1
ATOM 714 C CA . GLY A 1 86 ? 31.622 -7.724 -22.903 1.00 79.38 86 GLY A CA 1
ATOM 715 C C . GLY A 1 86 ? 31.709 -8.808 -23.985 1.00 79.38 86 GLY A C 1
ATOM 716 O O . GLY A 1 86 ? 30.852 -9.679 -24.121 1.00 79.38 86 GLY A O 1
ATOM 717 N N . SER A 1 87 ? 32.753 -8.726 -24.808 1.00 79.12 87 SER A N 1
ATOM 718 C CA . SER A 1 87 ? 33.024 -9.653 -25.916 1.00 79.12 87 SER A CA 1
ATOM 719 C C . SER A 1 87 ? 34.207 -10.584 -25.646 1.00 79.12 87 SER A C 1
ATOM 721 O O . SER A 1 87 ? 34.837 -11.049 -26.595 1.00 79.12 87 SER A O 1
ATOM 723 N N . ASN A 1 88 ? 34.552 -10.799 -24.373 1.00 68.75 88 ASN A N 1
ATOM 724 C CA . ASN A 1 88 ? 35.651 -11.683 -24.010 1.00 68.75 88 ASN A CA 1
ATOM 725 C C . ASN A 1 88 ? 35.179 -13.145 -24.090 1.00 68.75 88 ASN A C 1
ATOM 727 O O . ASN A 1 88 ? 34.140 -13.442 -23.497 1.00 68.75 88 ASN A O 1
ATOM 731 N N . PRO A 1 89 ? 35.887 -14.024 -24.821 1.00 66.50 89 PRO A N 1
ATOM 732 C CA . PRO A 1 89 ? 35.564 -15.447 -24.856 1.00 66.50 89 PRO A CA 1
ATOM 733 C C . PRO A 1 89 ? 35.697 -16.103 -23.475 1.00 66.50 89 PRO A C 1
ATOM 735 O O . PRO A 1 89 ? 36.437 -15.558 -22.617 1.00 66.50 89 PRO A O 1
#

Radius of gyration: 30.04 Å; chains: 1; bounding box: 59×29×84 Å

pLDDT: mean 86.09, std 11.85, range [52.03, 98.44]

Foldseek 3Di:
DPPPPPPCPDDDPPPDDPVVVVVCCCAPPVVCDHNNHHPVVVVVVVVVVVVVVVVVVVVVVVVVVVVVVVADPPDGPQDACSDPVHPDD

Secondary structure (DSSP, 8-state):
--SGGG--S-PPPP---HHHHHHHHHEETTTTEETTEEHHHHHHHHHHHHHHHHHHHHHHHHHHHHHHTT--SSS-SS-GGGSTTTT--

Organism: Rhodnius prolixus (NCBI:txid13249)

InterPro domains:
  IPR000402 Sodium/pot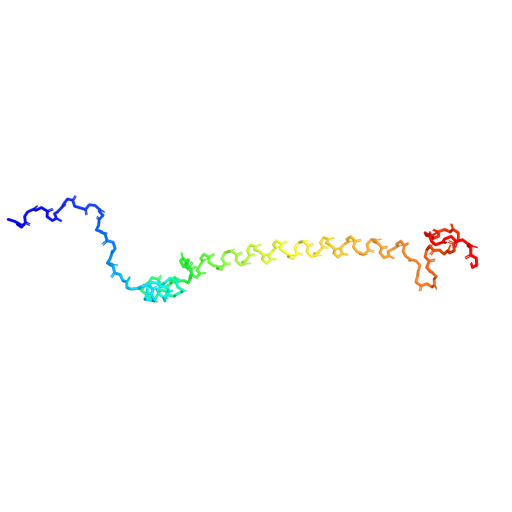assium-transporting ATPase subunit beta [PF00287] (18-83)
  IPR000402 Sodium/potassium-transporting ATPase subunit beta [PS00390] (22-42)
  IPR000402 Sodium/potassium-transporting ATPase subunit beta [PTHR11523] (16-82)
  IPR038702 Sodium/potassium-transporting ATPase subunit beta superfamily [G3DSA:2.60.40.1660] (15-89)

Sequence (89 aa):
MADKAKEEFYTRPPKVGGWQSFKTFLWNSETNQFLGRTFASWAKILLFYVCFYTGLISFFFGLMALFYQTIDFTTPKWQQSSSLIGSNP